Protein AF-A0AAU5I9Z8-F1 (afdb_monomer_lite)

Radius of gyration: 18.43 Å; chains: 1; bounding box: 48×39×38 Å

pLDDT: mean 79.61, std 13.69, range [42.75, 97.69]

Structure (mmCIF, N/CA/C/O backbone):
data_AF-A0AAU5I9Z8-F1
#
_entry.id   AF-A0AAU5I9Z8-F1
#
loop_
_atom_site.group_PDB
_atom_site.id
_atom_site.type_symbol
_atom_site.label_atom_id
_atom_site.label_alt_id
_atom_site.label_comp_id
_atom_site.label_asym_id
_atom_site.label_entity_id
_atom_site.label_seq_id
_atom_site.pdbx_PDB_ins_code
_atom_site.Cartn_x
_atom_site.Cartn_y
_atom_site.Cartn_z
_atom_site.occupancy
_atom_site.B_iso_or_equiv
_atom_site.auth_seq_id
_atom_site.auth_comp_id
_atom_site.auth_asym_id
_atom_site.auth_atom_id
_atom_site.pdbx_PDB_model_num
ATOM 1 N N . MET A 1 1 ? 31.249 -12.684 -23.415 1.00 43.19 1 MET A N 1
ATOM 2 C CA . MET A 1 1 ? 31.014 -13.898 -22.600 1.00 43.19 1 MET A CA 1
ATOM 3 C C . MET A 1 1 ? 31.226 -13.537 -21.134 1.00 43.19 1 MET A C 1
ATOM 5 O O . MET A 1 1 ? 32.349 -13.581 -20.652 1.00 43.19 1 MET A O 1
ATOM 9 N N . ARG A 1 2 ? 30.173 -13.058 -20.465 1.00 42.75 2 ARG A N 1
ATOM 10 C CA . ARG A 1 2 ? 30.208 -12.564 -19.080 1.00 42.75 2 ARG A CA 1
ATOM 11 C C . ARG A 1 2 ? 29.876 -13.746 -18.167 1.00 42.75 2 ARG A C 1
ATOM 13 O O . ARG A 1 2 ? 28.781 -14.289 -18.268 1.00 42.75 2 ARG A O 1
ATOM 20 N N . THR A 1 3 ? 30.848 -14.243 -17.406 1.00 56.19 3 THR A N 1
ATOM 21 C CA . THR A 1 3 ? 30.706 -15.493 -16.642 1.00 56.19 3 THR A CA 1
ATOM 22 C C . THR A 1 3 ? 30.030 -15.255 -15.289 1.00 56.19 3 THR A C 1
ATOM 24 O O . THR A 1 3 ? 30.115 -14.173 -14.711 1.00 56.19 3 THR A O 1
ATOM 27 N N . LEU A 1 4 ? 29.365 -16.301 -14.783 1.00 49.34 4 LEU A N 1
ATOM 28 C CA . LEU A 1 4 ? 28.530 -16.401 -13.567 1.00 49.34 4 LEU A CA 1
ATOM 29 C C . LEU A 1 4 ? 29.115 -15.820 -12.257 1.00 49.34 4 LEU A C 1
ATOM 31 O O . LEU A 1 4 ? 28.421 -15.767 -11.245 1.00 49.34 4 LEU A O 1
ATOM 35 N N . ARG A 1 5 ? 30.371 -15.368 -12.258 1.00 52.31 5 ARG A N 1
ATOM 36 C CA . ARG A 1 5 ? 31.094 -14.821 -11.104 1.00 52.31 5 ARG A CA 1
ATOM 37 C C . ARG A 1 5 ? 30.675 -13.389 -10.739 1.00 52.31 5 ARG A C 1
ATOM 39 O O . ARG A 1 5 ? 30.906 -12.970 -9.611 1.00 52.31 5 ARG A O 1
ATOM 46 N N . GLU A 1 6 ? 30.033 -12.657 -11.651 1.00 54.28 6 GLU A N 1
ATOM 47 C CA . GLU A 1 6 ? 29.544 -11.290 -11.393 1.00 54.28 6 GLU A CA 1
ATOM 48 C C . GLU A 1 6 ? 28.189 -11.241 -10.660 1.00 54.28 6 GLU A C 1
ATOM 50 O O . GLU A 1 6 ? 27.814 -10.205 -10.119 1.00 54.28 6 GLU A O 1
ATOM 55 N N . LEU A 1 7 ? 27.482 -12.371 -10.536 1.00 55.38 7 LEU A N 1
ATOM 56 C CA . LEU A 1 7 ? 26.247 -12.504 -9.746 1.00 55.38 7 LEU A CA 1
ATOM 57 C C . LEU A 1 7 ? 26.531 -12.780 -8.255 1.00 55.38 7 LEU A C 1
ATOM 59 O O . LEU A 1 7 ? 25.785 -13.503 -7.591 1.00 55.38 7 LEU A O 1
ATOM 63 N N . GLY A 1 8 ? 27.596 -12.185 -7.704 1.00 54.75 8 GLY A N 1
ATOM 64 C CA . GLY A 1 8 ? 27.973 -12.281 -6.283 1.00 54.75 8 GLY A CA 1
ATOM 65 C C . GLY A 1 8 ? 26.902 -11.777 -5.303 1.00 54.75 8 GLY A C 1
ATOM 66 O O . GLY A 1 8 ? 26.986 -12.036 -4.107 1.00 54.75 8 GLY A O 1
ATOM 67 N N . THR A 1 9 ? 25.858 -11.119 -5.810 1.00 55.72 9 THR A N 1
ATOM 68 C CA . THR A 1 9 ? 24.656 -10.711 -5.070 1.00 55.72 9 THR A CA 1
ATOM 69 C C . THR A 1 9 ? 23.470 -11.669 -5.250 1.00 55.72 9 THR A C 1
ATOM 71 O O . THR A 1 9 ? 22.599 -11.719 -4.387 1.00 55.72 9 THR A O 1
ATOM 74 N N . GLY A 1 10 ? 23.435 -12.468 -6.322 1.00 59.09 10 GLY A N 1
ATOM 75 C CA . GLY A 1 10 ? 22.330 -13.383 -6.630 1.00 59.09 10 GLY A CA 1
ATOM 76 C C . GLY A 1 10 ? 22.502 -14.778 -6.033 1.00 59.09 10 GLY A C 1
ATOM 77 O O . GLY A 1 10 ? 21.549 -15.343 -5.509 1.00 59.09 10 GLY A O 1
ATOM 78 N N . LEU A 1 11 ? 23.719 -15.331 -6.058 1.00 57.66 11 LEU A N 1
ATOM 79 C CA . LEU A 1 11 ? 23.955 -16.723 -5.651 1.00 57.66 11 LEU A CA 1
ATOM 80 C C . LEU A 1 11 ? 23.964 -16.909 -4.127 1.00 57.66 11 LEU A C 1
ATOM 82 O O . LEU A 1 11 ? 23.540 -17.950 -3.644 1.00 57.66 11 LEU A O 1
ATOM 86 N N . SER A 1 12 ? 24.383 -15.893 -3.368 1.00 54.97 12 SER A N 1
ATOM 87 C CA . SER A 1 12 ? 24.337 -15.902 -1.898 1.00 54.97 12 SER A CA 1
ATOM 88 C C . SER A 1 12 ? 22.911 -15.736 -1.371 1.00 54.97 12 SER A C 1
ATOM 90 O O . SER A 1 12 ? 22.517 -16.485 -0.486 1.00 54.97 12 SER A O 1
ATOM 92 N N . ALA A 1 13 ? 22.116 -14.839 -1.971 1.00 60.06 13 ALA A N 1
ATOM 93 C CA . ALA A 1 13 ? 20.690 -14.703 -1.667 1.00 60.06 13 ALA A CA 1
ATOM 94 C C . ALA A 1 13 ? 19.911 -15.970 -2.056 1.00 60.06 13 ALA A C 1
ATOM 96 O O . ALA A 1 13 ? 19.071 -16.446 -1.300 1.00 60.06 13 ALA A O 1
ATOM 97 N N . PHE A 1 14 ? 20.236 -16.570 -3.207 1.00 59.31 14 PHE A N 1
ATOM 98 C CA . PHE A 1 14 ? 19.660 -17.848 -3.622 1.00 59.31 14 PHE A CA 1
ATOM 99 C C . PHE A 1 14 ? 20.072 -18.987 -2.684 1.00 59.31 14 PHE A C 1
ATOM 101 O O . PHE A 1 14 ? 19.231 -19.786 -2.292 1.00 59.31 14 PHE A O 1
ATOM 108 N N . ARG A 1 15 ? 21.342 -19.040 -2.260 1.00 59.50 15 ARG A N 1
ATOM 109 C CA . ARG A 1 15 ? 21.832 -20.033 -1.294 1.00 59.50 15 ARG A CA 1
ATOM 110 C C . ARG A 1 15 ? 21.168 -19.871 0.071 1.00 59.50 15 ARG A C 1
ATOM 112 O O . ARG A 1 15 ? 20.848 -20.875 0.682 1.00 59.50 15 ARG A O 1
ATOM 119 N N . GLU A 1 16 ? 20.900 -18.647 0.516 1.00 61.44 16 GLU A N 1
ATOM 120 C CA . GLU A 1 16 ? 20.181 -18.364 1.765 1.00 61.44 16 GL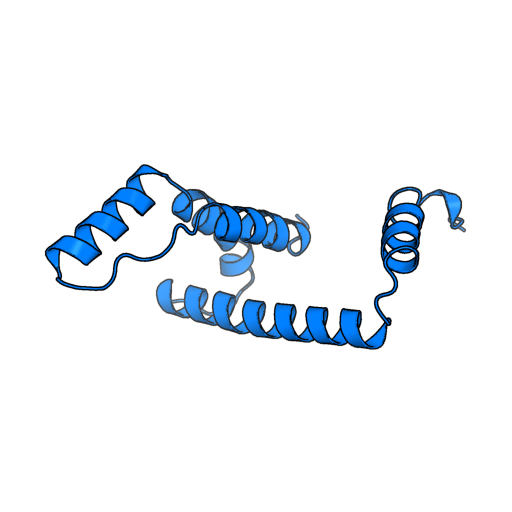U A CA 1
ATOM 121 C C . GLU A 1 16 ? 18.694 -18.772 1.693 1.00 61.44 16 GLU A C 1
ATOM 123 O O . GLU A 1 16 ? 18.139 -19.289 2.663 1.00 61.44 16 GLU A O 1
ATOM 128 N N . VAL A 1 17 ? 18.058 -18.624 0.524 1.00 60.75 17 VAL A N 1
ATOM 129 C CA . VAL A 1 17 ? 16.698 -19.135 0.256 1.00 60.75 17 VAL A CA 1
ATOM 130 C C . VAL A 1 17 ? 16.679 -20.665 0.167 1.00 60.75 17 VAL A C 1
ATOM 132 O O . VAL A 1 17 ? 15.754 -21.290 0.672 1.00 60.75 17 VAL A O 1
ATOM 135 N N . VAL A 1 18 ? 17.703 -21.281 -0.427 1.00 63.12 18 VAL A N 1
ATOM 136 C CA . VAL A 1 18 ? 17.847 -22.746 -0.500 1.00 63.12 18 VAL A CA 1
ATOM 137 C C . VAL A 1 18 ? 18.166 -23.351 0.875 1.00 63.12 18 VAL A C 1
ATOM 139 O O . VAL A 1 18 ? 17.654 -24.419 1.203 1.00 63.12 18 VAL A O 1
ATOM 142 N N . GLU A 1 19 ? 18.950 -22.660 1.706 1.00 62.19 19 GLU A N 1
ATOM 143 C CA . GLU A 1 19 ? 19.207 -23.003 3.115 1.00 62.19 19 GLU A CA 1
ATOM 144 C C . GLU A 1 19 ? 17.915 -22.946 3.950 1.00 62.19 19 GLU A C 1
ATOM 146 O O . GLU A 1 19 ? 17.629 -23.841 4.751 1.00 62.19 19 GLU A O 1
ATOM 151 N N . ARG A 1 20 ? 17.065 -21.937 3.713 1.00 60.72 20 ARG A N 1
ATOM 152 C CA . ARG A 1 20 ? 15.703 -21.855 4.257 1.00 60.72 20 ARG A CA 1
ATOM 153 C C . ARG A 1 20 ? 14.743 -22.743 3.463 1.00 60.72 20 ARG A C 1
ATOM 155 O O . ARG A 1 20 ? 13.926 -22.198 2.744 1.00 60.72 20 ARG A O 1
ATOM 162 N N . LYS A 1 21 ? 14.826 -24.074 3.609 1.00 59.44 21 LYS A N 1
ATOM 163 C CA . LYS A 1 21 ? 13.911 -25.172 3.164 1.00 59.44 21 LYS A CA 1
ATOM 164 C C . LYS A 1 21 ? 12.503 -24.818 2.595 1.00 59.44 21 LYS A C 1
ATOM 166 O O . LYS A 1 21 ? 11.511 -25.416 3.003 1.00 59.44 21 LYS A O 1
ATOM 171 N N . THR A 1 22 ? 12.386 -23.901 1.643 1.00 69.69 22 THR A N 1
ATOM 172 C CA . THR A 1 22 ? 11.119 -23.430 1.076 1.00 69.69 22 THR A CA 1
ATOM 173 C C . THR A 1 22 ? 11.102 -23.915 -0.363 1.00 69.69 22 THR A C 1
ATOM 175 O O . THR A 1 22 ? 11.989 -23.543 -1.139 1.00 69.69 22 THR A O 1
ATOM 178 N N . PRO A 1 23 ? 10.175 -24.804 -0.736 1.00 82.12 23 PRO A N 1
ATOM 179 C CA . PRO A 1 23 ? 10.159 -25.381 -2.066 1.00 82.12 23 PRO A CA 1
ATOM 180 C C . PRO A 1 23 ? 9.966 -24.292 -3.130 1.00 82.12 23 PRO A C 1
ATOM 182 O O . PRO A 1 23 ? 9.133 -23.398 -2.998 1.00 82.12 23 PRO A O 1
ATOM 185 N N . LEU A 1 24 ? 10.715 -24.393 -4.231 1.00 80.62 24 LEU A N 1
ATOM 186 C CA . LEU A 1 24 ? 10.615 -23.483 -5.378 1.00 80.62 24 LEU A CA 1
ATOM 187 C C . LEU A 1 24 ? 9.171 -23.203 -5.858 1.00 80.62 24 LEU A C 1
ATOM 189 O O . LEU A 1 24 ? 8.880 -22.039 -6.136 1.00 80.62 24 LEU A O 1
ATOM 193 N N . PRO A 1 25 ? 8.246 -24.186 -5.949 1.00 82.94 25 PRO A N 1
ATOM 194 C CA . PRO A 1 25 ? 6.856 -23.895 -6.314 1.00 82.94 25 PRO A CA 1
ATOM 195 C C . PRO A 1 25 ? 6.129 -22.992 -5.309 1.00 82.94 25 PRO A C 1
ATOM 197 O O . PRO A 1 25 ? 5.305 -22.183 -5.722 1.00 82.94 25 PRO A O 1
ATOM 200 N N . GLU A 1 26 ? 6.445 -23.075 -4.017 1.00 84.19 26 GLU A N 1
ATOM 201 C CA . GLU A 1 26 ? 5.858 -22.204 -2.991 1.00 84.19 26 GLU A CA 1
ATOM 202 C C . GLU A 1 26 ? 6.364 -20.767 -3.140 1.00 84.19 26 GLU A C 1
ATOM 204 O O . GLU A 1 26 ? 5.584 -19.819 -3.099 1.00 84.19 26 GLU A O 1
ATOM 209 N N . VAL A 1 27 ? 7.654 -20.601 -3.439 1.00 86.44 27 VAL A N 1
ATOM 210 C CA . VAL A 1 27 ? 8.239 -19.291 -3.756 1.00 86.44 27 VAL A CA 1
ATOM 211 C C . VAL A 1 27 ? 7.608 -18.701 -5.023 1.00 86.44 27 VAL A C 1
ATOM 213 O O . VAL A 1 27 ? 7.243 -17.526 -5.050 1.00 86.44 27 VAL A O 1
ATOM 216 N N . ALA A 1 28 ? 7.423 -19.510 -6.069 1.00 84.88 28 ALA A N 1
ATOM 217 C CA . ALA A 1 28 ? 6.766 -19.078 -7.301 1.00 84.88 28 ALA A CA 1
ATOM 218 C C . ALA A 1 28 ? 5.298 -18.678 -7.069 1.00 84.88 28 ALA A C 1
ATOM 220 O O . ALA A 1 28 ? 4.861 -17.648 -7.586 1.00 84.88 28 ALA A O 1
ATOM 221 N N . ALA A 1 29 ? 4.557 -19.442 -6.260 1.00 87.38 29 ALA A N 1
ATOM 222 C CA . ALA A 1 29 ? 3.185 -19.119 -5.878 1.00 87.38 29 ALA A CA 1
ATOM 223 C C . ALA A 1 29 ? 3.115 -17.803 -5.088 1.00 87.38 29 ALA A C 1
ATOM 225 O O . ALA A 1 29 ? 2.357 -16.908 -5.459 1.00 87.38 29 ALA A O 1
ATOM 226 N N . ALA A 1 30 ? 3.980 -17.622 -4.085 1.00 86.94 30 ALA A N 1
ATOM 227 C CA . ALA A 1 30 ? 4.068 -16.380 -3.319 1.00 86.94 30 ALA A CA 1
ATOM 228 C C . ALA A 1 30 ? 4.410 -15.171 -4.211 1.00 86.94 30 ALA A C 1
ATOM 230 O O . ALA A 1 30 ? 3.851 -14.082 -4.053 1.00 86.94 30 ALA A O 1
ATOM 231 N N . HIS A 1 31 ? 5.290 -15.348 -5.202 1.00 82.25 31 HIS A N 1
ATOM 232 C CA . HIS A 1 31 ? 5.580 -14.306 -6.186 1.00 82.25 31 HIS A CA 1
ATOM 233 C C . HIS A 1 31 ? 4.385 -13.995 -7.095 1.00 82.25 31 HIS A C 1
ATOM 235 O O . HIS A 1 31 ? 4.137 -12.820 -7.379 1.00 82.25 31 HIS A O 1
ATOM 241 N N . ALA A 1 32 ? 3.634 -15.006 -7.537 1.00 87.81 32 ALA A N 1
ATOM 242 C CA . ALA A 1 32 ? 2.429 -14.812 -8.340 1.00 87.81 32 ALA A CA 1
ATOM 243 C C . ALA A 1 32 ? 1.336 -14.068 -7.552 1.00 87.81 32 ALA A C 1
ATOM 245 O O . ALA A 1 32 ? 0.729 -13.128 -8.068 1.00 87.81 32 ALA A O 1
ATOM 246 N N . GLU A 1 33 ? 1.141 -14.409 -6.278 1.00 89.38 33 GLU A N 1
ATOM 247 C CA . GLU A 1 33 ? 0.222 -13.698 -5.386 1.00 89.38 33 GLU A CA 1
ATOM 248 C C . GLU A 1 33 ? 0.647 -12.243 -5.167 1.00 89.38 33 GLU A C 1
ATOM 250 O O . GLU A 1 33 ? -0.172 -11.326 -5.287 1.00 89.38 33 GLU A O 1
ATOM 255 N N . ALA A 1 34 ? 1.939 -12.007 -4.925 1.00 84.56 34 ALA A N 1
ATOM 256 C CA . ALA A 1 34 ? 2.482 -10.660 -4.789 1.00 84.56 34 ALA A CA 1
ATOM 257 C C . ALA A 1 34 ? 2.267 -9.827 -6.066 1.00 84.56 34 ALA A C 1
ATOM 259 O O . ALA A 1 34 ? 1.892 -8.655 -5.986 1.00 84.56 34 ALA A O 1
ATOM 260 N N . LEU A 1 35 ? 2.436 -10.427 -7.251 1.00 85.94 35 LEU A N 1
ATOM 261 C CA . LEU A 1 35 ? 2.134 -9.787 -8.535 1.00 85.94 35 LEU A CA 1
ATOM 262 C C . LEU A 1 35 ? 0.643 -9.459 -8.683 1.00 85.94 35 LEU A C 1
ATOM 264 O O . LEU A 1 35 ? 0.301 -8.354 -9.105 1.00 85.94 35 LEU A O 1
ATOM 268 N N . ALA A 1 36 ? -0.247 -10.374 -8.299 1.00 87.94 36 ALA A N 1
ATOM 269 C CA . ALA A 1 36 ? -1.688 -10.141 -8.352 1.00 87.94 36 ALA A CA 1
ATOM 270 C C . ALA A 1 36 ? -2.123 -9.002 -7.412 1.00 87.94 36 ALA A C 1
ATOM 272 O O . ALA A 1 36 ? -2.947 -8.160 -7.781 1.00 87.94 36 ALA A O 1
ATOM 273 N N . VAL A 1 37 ? -1.553 -8.922 -6.203 1.00 86.62 37 VAL A N 1
ATOM 274 C CA . VAL A 1 37 ? -1.762 -7.778 -5.300 1.00 86.62 37 VAL A CA 1
ATOM 275 C C . VAL A 1 37 ? -1.239 -6.493 -5.940 1.00 86.62 37 VAL A C 1
ATOM 277 O O . VAL A 1 37 ? -1.965 -5.499 -5.969 1.00 86.62 37 VAL A O 1
ATOM 280 N N . GLN A 1 38 ? -0.033 -6.516 -6.509 1.00 82.62 38 GLN A N 1
ATOM 281 C CA . GLN A 1 38 ? 0.576 -5.351 -7.148 1.00 82.62 38 GLN A CA 1
ATOM 282 C C . GLN A 1 38 ? -0.290 -4.792 -8.286 1.00 82.62 38 GLN A C 1
ATOM 284 O O . GLN A 1 38 ? -0.514 -3.581 -8.343 1.00 82.62 38 GLN A O 1
ATOM 289 N N . LEU A 1 39 ? -0.819 -5.652 -9.161 1.00 85.12 39 LEU A N 1
ATOM 290 C CA . LEU A 1 39 ? -1.719 -5.251 -10.250 1.00 85.12 39 LEU A CA 1
ATOM 291 C C . LEU A 1 39 ? -3.007 -4.610 -9.718 1.00 85.12 39 LEU A C 1
ATOM 293 O O . LEU A 1 39 ? -3.435 -3.562 -10.197 1.00 85.12 39 LEU A O 1
ATOM 297 N N . ARG A 1 40 ? -3.612 -5.185 -8.670 1.00 88.19 40 ARG A N 1
ATOM 298 C CA . ARG A 1 40 ? -4.818 -4.605 -8.053 1.00 88.19 40 ARG A CA 1
ATOM 299 C C . ARG A 1 40 ? -4.549 -3.236 -7.437 1.00 88.19 40 ARG A C 1
ATOM 301 O O . ARG A 1 40 ? -5.359 -2.324 -7.605 1.00 88.19 40 ARG A O 1
ATOM 308 N N . VAL A 1 41 ? -3.427 -3.086 -6.734 1.00 83.25 41 VAL A N 1
ATOM 309 C CA . VAL A 1 41 ? -3.042 -1.827 -6.082 1.00 83.25 41 VAL A CA 1
ATOM 310 C C . VAL A 1 41 ? -2.752 -0.745 -7.119 1.00 83.25 41 VAL A C 1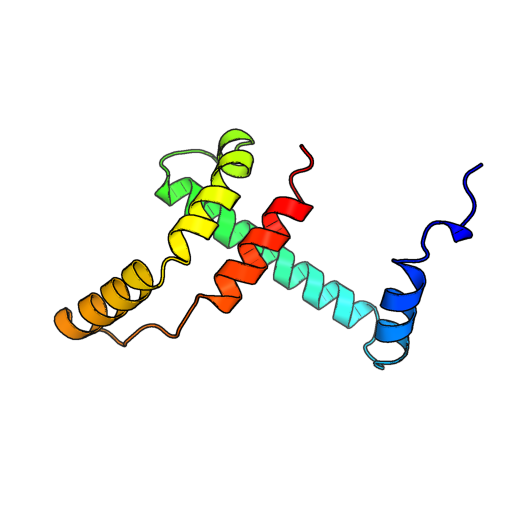
ATOM 312 O O . VAL A 1 41 ? -3.293 0.352 -7.013 1.00 83.25 41 VAL A O 1
ATOM 315 N N . THR A 1 42 ? -1.963 -1.049 -8.149 1.00 81.81 42 THR A N 1
ATOM 316 C CA . THR A 1 42 ? -1.629 -0.094 -9.222 1.00 81.81 42 THR A CA 1
ATOM 317 C C . THR A 1 42 ? -2.868 0.340 -10.002 1.00 81.81 42 THR A C 1
ATOM 319 O O . THR A 1 42 ? -3.104 1.541 -10.133 1.00 81.81 42 THR A O 1
ATOM 322 N N . ALA A 1 43 ? -3.749 -0.594 -10.374 1.00 84.62 43 ALA A N 1
ATOM 323 C CA . ALA A 1 43 ? -5.032 -0.269 -10.995 1.00 84.62 43 ALA A CA 1
ATOM 324 C C . ALA A 1 43 ? -5.934 0.585 -10.083 1.00 84.62 43 ALA A C 1
ATOM 326 O O . ALA A 1 43 ? -6.635 1.483 -10.552 1.00 84.62 43 ALA A O 1
ATOM 327 N N . HIS A 1 44 ? -5.943 0.330 -8.770 1.00 85.38 44 HIS A N 1
ATOM 328 C CA . HIS A 1 44 ? -6.679 1.163 -7.818 1.00 85.38 44 HIS A CA 1
ATOM 329 C C . HIS A 1 44 ? -6.100 2.581 -7.736 1.00 85.38 44 HIS A C 1
ATOM 331 O O . HIS A 1 44 ? -6.849 3.558 -7.774 1.00 85.38 44 HIS A O 1
ATOM 337 N N . CYS A 1 45 ? -4.774 2.711 -7.690 1.00 79.44 45 CYS A N 1
ATOM 338 C CA . CYS A 1 45 ? -4.109 4.005 -7.716 1.00 79.44 45 CYS A CA 1
ATOM 339 C C . CYS A 1 45 ? -4.367 4.766 -9.021 1.00 79.44 45 CYS A C 1
ATOM 341 O O . CYS A 1 45 ? -4.577 5.976 -8.950 1.00 79.44 45 CYS A O 1
ATOM 343 N N . ALA A 1 46 ? -4.393 4.091 -10.174 1.00 82.88 46 ALA A N 1
ATOM 344 C CA . ALA A 1 46 ? -4.733 4.688 -11.468 1.00 82.88 46 ALA A CA 1
ATOM 345 C C . ALA A 1 46 ? -6.108 5.371 -11.406 1.00 82.88 46 ALA A C 1
ATOM 347 O O . ALA A 1 46 ? -6.221 6.579 -11.630 1.00 82.88 46 ALA A O 1
ATOM 348 N N . ARG A 1 47 ? -7.122 4.640 -10.914 1.00 84.00 47 ARG A N 1
ATOM 349 C CA . ARG A 1 47 ? -8.483 5.167 -10.708 1.00 84.00 47 ARG A CA 1
ATOM 350 C C . ARG A 1 47 ? -8.520 6.370 -9.768 1.00 84.00 47 ARG A C 1
ATOM 352 O O . ARG A 1 47 ? -9.131 7.378 -10.099 1.00 84.00 47 ARG A O 1
ATOM 359 N N . LEU A 1 48 ? -7.831 6.300 -8.626 1.00 80.62 48 LEU A N 1
ATOM 360 C CA . LEU A 1 48 ? -7.751 7.421 -7.677 1.00 80.62 48 LEU A CA 1
ATOM 361 C C . LEU A 1 48 ? -7.033 8.657 -8.242 1.00 80.62 48 LEU A C 1
ATOM 363 O O . LEU A 1 48 ? -7.113 9.728 -7.650 1.00 80.62 48 LEU A O 1
ATOM 367 N N . SER A 1 49 ? -6.287 8.509 -9.337 1.00 72.06 49 SER A N 1
ATOM 368 C CA . SER A 1 49 ? -5.504 9.591 -9.951 1.00 72.06 49 SER A CA 1
ATOM 369 C C . SER A 1 49 ? -6.160 10.169 -11.198 1.00 72.06 49 SER A C 1
ATOM 371 O O . SER A 1 49 ? -5.582 11.069 -11.799 1.00 72.06 49 SER A O 1
ATOM 373 N N . GLY A 1 50 ? -7.328 9.648 -11.589 1.00 74.69 50 GLY A N 1
ATOM 374 C CA . GLY A 1 50 ? -8.047 10.070 -12.789 1.00 74.69 50 GLY A CA 1
ATOM 375 C C . GLY A 1 50 ? -7.390 9.641 -14.106 1.00 74.69 50 GLY A C 1
ATOM 376 O O . GLY A 1 50 ? -7.636 10.287 -15.117 1.00 74.69 50 GLY A O 1
ATOM 377 N N . GLY A 1 51 ? -6.550 8.597 -14.110 1.00 71.75 51 GLY A N 1
ATOM 378 C CA . GLY A 1 51 ? -5.780 8.180 -15.291 1.00 71.75 51 GLY A CA 1
ATOM 379 C C . GLY A 1 51 ? -5.743 6.667 -15.522 1.00 71.75 51 GLY A C 1
ATOM 380 O O . GLY A 1 51 ? -6.173 5.883 -14.671 1.00 71.75 51 GLY A O 1
ATOM 381 N N . ALA A 1 52 ? -5.226 6.269 -16.689 1.00 72.06 52 ALA A N 1
ATOM 382 C CA . ALA A 1 52 ? -4.920 4.879 -17.029 1.00 72.06 52 ALA A CA 1
ATOM 383 C C . ALA A 1 52 ? -3.653 4.396 -16.293 1.00 72.06 52 ALA A C 1
ATOM 385 O O . ALA A 1 52 ? -2.874 5.202 -15.786 1.00 72.06 52 ALA A O 1
ATOM 386 N N . ASP A 1 53 ? -3.443 3.077 -16.212 1.00 73.81 53 ASP A N 1
ATOM 387 C CA . ASP A 1 53 ? -2.178 2.495 -15.729 1.00 73.81 53 ASP A CA 1
ATOM 388 C C . ASP A 1 53 ? -1.083 2.623 -16.802 1.00 73.81 53 ASP A C 1
ATOM 390 O O . ASP A 1 53 ? -0.681 1.650 -17.441 1.00 73.81 53 ASP A O 1
ATOM 394 N N . ASP A 1 54 ? -0.677 3.866 -17.053 1.00 78.94 54 ASP A N 1
ATOM 395 C CA . ASP A 1 54 ? 0.317 4.251 -18.049 1.00 78.94 54 ASP A CA 1
ATOM 396 C C . ASP A 1 54 ? 1.711 4.463 -17.432 1.00 78.94 54 ASP A C 1
ATOM 398 O O . ASP A 1 54 ? 1.913 4.451 -16.213 1.00 78.94 54 ASP A O 1
ATOM 402 N N . ASP A 1 55 ? 2.712 4.660 -18.288 1.00 80.50 55 ASP A N 1
ATOM 403 C CA . ASP A 1 55 ? 4.088 4.881 -17.839 1.00 80.50 55 ASP A CA 1
ATOM 404 C C . ASP A 1 55 ? 4.242 6.172 -17.018 1.00 80.50 55 ASP A C 1
ATOM 406 O O . ASP A 1 55 ? 5.061 6.228 -16.098 1.00 80.50 55 ASP A O 1
ATOM 410 N N . GLY A 1 56 ? 3.400 7.183 -17.258 1.00 80.00 56 GLY A N 1
ATOM 411 C CA . GLY A 1 56 ? 3.363 8.409 -16.460 1.00 80.00 56 GLY A CA 1
ATOM 412 C C . GLY A 1 56 ? 2.907 8.152 -15.021 1.00 80.00 56 GLY A C 1
ATOM 413 O O . GLY A 1 56 ? 3.488 8.685 -14.068 1.00 80.00 56 GLY A O 1
ATOM 414 N N . LEU A 1 57 ? 1.910 7.286 -14.827 1.00 81.38 57 LEU A N 1
ATOM 415 C CA . LEU A 1 57 ? 1.507 6.802 -13.514 1.00 81.38 57 LEU A CA 1
ATOM 416 C C . LEU A 1 57 ? 2.647 6.011 -12.864 1.00 81.38 57 LEU A C 1
ATOM 418 O O . LEU A 1 57 ? 2.970 6.275 -11.704 1.00 81.38 57 LEU A O 1
ATOM 422 N N . ARG A 1 58 ? 3.291 5.093 -13.596 1.00 80.75 58 ARG A N 1
ATOM 423 C CA . ARG A 1 58 ? 4.410 4.279 -13.079 1.00 80.75 58 ARG A CA 1
ATOM 424 C C . ARG A 1 58 ? 5.586 5.130 -12.607 1.00 80.75 58 ARG A C 1
ATOM 426 O O . ARG A 1 58 ? 6.160 4.822 -11.564 1.00 80.75 58 ARG A O 1
ATOM 433 N N . GLN A 1 59 ? 5.896 6.222 -13.304 1.00 82.75 59 GLN A N 1
ATOM 434 C CA . GLN A 1 59 ? 6.938 7.170 -12.895 1.00 82.75 59 GLN A CA 1
ATOM 435 C C . GLN A 1 59 ? 6.540 8.002 -11.665 1.00 82.75 59 GLN A C 1
ATOM 437 O O . GLN A 1 59 ? 7.370 8.269 -10.796 1.00 82.75 59 GLN A O 1
ATOM 442 N N . ARG A 1 60 ? 5.265 8.395 -11.539 1.00 84.75 60 ARG A N 1
ATOM 443 C CA . ARG A 1 60 ? 4.781 9.237 -10.424 1.00 84.75 60 ARG A CA 1
ATOM 444 C C . ARG A 1 60 ? 4.437 8.447 -9.159 1.00 84.75 60 ARG A C 1
ATOM 446 O O . ARG A 1 60 ? 4.416 9.012 -8.063 1.00 84.75 60 ARG A O 1
ATOM 453 N N . LEU A 1 61 ? 4.140 7.155 -9.284 1.00 84.88 61 LEU A N 1
ATOM 454 C CA . LEU A 1 61 ? 3.702 6.291 -8.185 1.00 84.88 61 LEU A CA 1
ATOM 455 C C . LEU A 1 61 ? 4.697 6.206 -7.015 1.00 84.88 61 LEU A C 1
ATOM 457 O O . LEU A 1 61 ? 4.240 6.363 -5.881 1.00 84.88 61 LEU A O 1
ATOM 461 N N . PRO A 1 62 ? 6.018 6.020 -7.222 1.00 86.88 62 PRO A N 1
ATOM 462 C CA . PRO A 1 62 ? 6.983 5.988 -6.124 1.00 86.88 62 PRO A CA 1
ATOM 463 C C . PRO A 1 62 ? 6.932 7.241 -5.246 1.00 86.88 62 PRO A C 1
ATOM 465 O O . PRO A 1 62 ? 6.823 7.127 -4.027 1.00 86.88 62 PRO A O 1
ATOM 468 N N . ALA A 1 63 ? 6.909 8.429 -5.859 1.00 86.06 63 ALA A N 1
ATOM 469 C CA . ALA A 1 63 ? 6.831 9.696 -5.134 1.00 86.06 63 ALA A CA 1
ATOM 470 C C . ALA A 1 63 ? 5.531 9.809 -4.318 1.00 86.06 63 ALA A C 1
ATOM 472 O O . ALA A 1 63 ? 5.543 10.256 -3.173 1.00 86.06 63 ALA A O 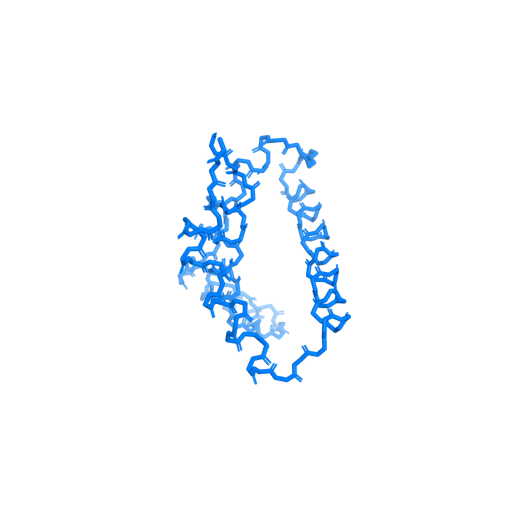1
ATOM 473 N N . ARG A 1 64 ? 4.406 9.332 -4.866 1.00 84.44 64 ARG A N 1
ATOM 474 C CA . ARG A 1 64 ? 3.121 9.310 -4.147 1.00 84.44 64 ARG A CA 1
ATOM 475 C C . ARG A 1 64 ? 3.119 8.342 -2.971 1.00 84.44 64 ARG A C 1
ATOM 477 O O . ARG A 1 64 ? 2.526 8.653 -1.939 1.00 84.44 64 ARG A O 1
ATOM 484 N N . VAL A 1 65 ? 3.760 7.182 -3.116 1.00 87.50 65 VAL A N 1
ATOM 485 C CA . VAL A 1 65 ? 3.936 6.226 -2.016 1.00 87.50 65 VAL A CA 1
ATOM 486 C C . VAL A 1 65 ? 4.819 6.831 -0.929 1.00 87.50 65 VAL A C 1
ATOM 488 O O . VAL A 1 65 ? 4.480 6.703 0.242 1.00 87.50 65 VAL A O 1
ATOM 491 N N . ASP A 1 66 ? 5.881 7.553 -1.285 1.00 87.06 66 ASP A N 1
ATOM 492 C CA . ASP A 1 66 ? 6.726 8.242 -0.306 1.00 87.06 66 ASP A CA 1
ATOM 493 C C . ASP A 1 66 ? 5.953 9.344 0.444 1.00 87.06 66 ASP A C 1
ATOM 495 O O . ASP A 1 66 ? 5.991 9.375 1.672 1.00 87.06 66 ASP A O 1
ATOM 499 N N . SER A 1 67 ? 5.139 10.161 -0.238 1.00 86.19 67 SER A N 1
ATOM 500 C CA . SER A 1 67 ? 4.238 11.111 0.442 1.00 86.19 67 SER A CA 1
ATOM 501 C C . SER A 1 67 ? 3.198 10.418 1.331 1.00 86.19 67 SER A C 1
ATOM 503 O O . SER A 1 67 ? 2.766 10.964 2.346 1.00 86.19 67 SER A O 1
ATOM 505 N N . ALA A 1 68 ? 2.769 9.203 0.974 1.00 86.12 68 ALA A N 1
ATOM 506 C CA . ALA A 1 68 ? 1.800 8.454 1.763 1.00 86.12 68 ALA A CA 1
ATOM 507 C C . ALA A 1 68 ? 2.365 7.957 3.105 1.00 86.12 68 ALA A C 1
ATOM 509 O O . ALA A 1 68 ? 1.563 7.745 4.018 1.00 86.12 68 ALA A O 1
ATOM 510 N N . LYS A 1 69 ? 3.696 7.814 3.219 1.00 86.56 69 LYS A N 1
ATOM 511 C CA . LYS A 1 69 ? 4.415 7.400 4.438 1.00 86.56 69 LYS A CA 1
ATOM 512 C C . LYS A 1 69 ? 4.538 8.499 5.494 1.00 86.56 69 L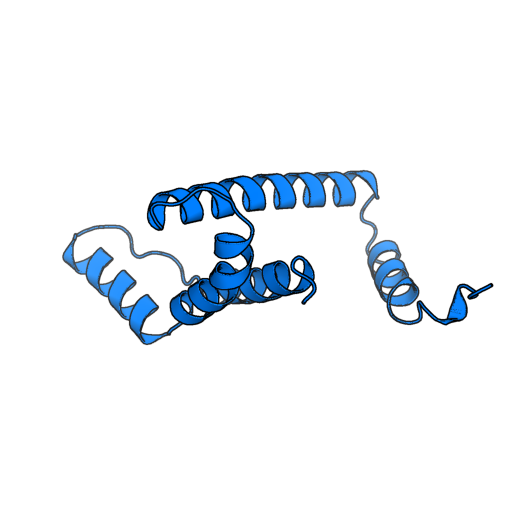YS A C 1
ATOM 514 O O . LYS A 1 69 ? 5.028 8.205 6.580 1.00 86.56 69 LYS A O 1
ATOM 519 N N . ASP A 1 70 ? 4.149 9.741 5.195 1.00 90.44 70 ASP A N 1
ATOM 520 C CA . ASP A 1 70 ? 4.283 10.856 6.139 1.00 90.44 70 ASP A CA 1
ATOM 521 C C . ASP A 1 70 ? 3.621 10.508 7.496 1.00 90.44 70 ASP A C 1
ATOM 523 O O . ASP A 1 70 ? 2.406 10.264 7.540 1.00 90.44 70 ASP A O 1
ATOM 527 N N . PRO A 1 71 ? 4.376 10.510 8.617 1.00 90.62 71 PRO A N 1
ATOM 528 C CA . PRO A 1 71 ? 3.838 10.215 9.945 1.00 90.62 71 PRO A CA 1
ATOM 529 C C . PRO A 1 71 ? 2.653 11.106 10.339 1.00 90.62 71 PRO A C 1
ATOM 531 O O . PRO A 1 71 ? 1.739 10.662 11.037 1.00 90.62 71 PRO A O 1
ATOM 534 N N . ARG A 1 72 ? 2.630 12.363 9.873 1.00 92.25 72 ARG A N 1
ATOM 535 C CA . ARG A 1 72 ? 1.529 13.305 10.128 1.00 92.25 72 ARG A CA 1
ATOM 536 C C . ARG A 1 72 ? 0.257 12.857 9.427 1.00 92.25 72 ARG A C 1
ATOM 538 O O . ARG A 1 72 ? -0.825 12.917 10.008 1.00 92.25 72 ARG A O 1
ATOM 545 N N . ARG A 1 73 ? 0.388 12.370 8.195 1.00 92.31 73 ARG A N 1
ATOM 546 C CA . ARG A 1 73 ? -0.725 11.865 7.390 1.00 92.31 73 ARG A CA 1
ATOM 547 C C . ARG A 1 73 ? -1.303 10.573 7.960 1.00 92.31 73 ARG A C 1
ATOM 549 O O . ARG A 1 73 ? -2.522 10.409 7.946 1.00 92.31 73 ARG A O 1
ATOM 556 N N . GLU A 1 74 ? -0.460 9.677 8.470 1.00 91.81 74 GLU A N 1
ATOM 557 C CA . GLU A 1 74 ? -0.925 8.460 9.149 1.00 91.81 74 GLU A CA 1
ATOM 558 C C . GLU A 1 74 ? -1.706 8.808 10.420 1.00 91.81 74 GLU A C 1
ATOM 560 O O . GLU A 1 74 ? -2.850 8.384 10.592 1.00 91.81 74 GLU A O 1
ATOM 565 N N . ARG A 1 75 ? -1.146 9.684 11.263 1.00 93.12 75 ARG A N 1
ATOM 566 C CA . ARG A 1 75 ? -1.834 10.160 12.469 1.00 93.12 75 ARG A CA 1
ATOM 567 C C . ARG A 1 75 ? -3.160 10.845 12.136 1.00 93.12 75 ARG A C 1
ATOM 569 O O . ARG A 1 75 ? -4.161 10.595 12.800 1.00 93.12 75 ARG A O 1
ATOM 576 N N . TYR A 1 76 ? -3.192 11.665 11.087 1.00 94.00 76 TYR A N 1
ATOM 577 C CA . TYR A 1 76 ? -4.419 12.302 10.609 1.00 94.00 76 TYR A CA 1
ATOM 578 C C . TYR A 1 76 ? -5.490 11.279 10.204 1.00 94.00 76 TYR A C 1
ATOM 580 O O . TYR A 1 76 ? -6.651 11.429 10.571 1.00 94.00 76 TYR A O 1
ATOM 588 N N . ARG A 1 77 ? -5.115 10.201 9.506 1.00 92.56 77 ARG A N 1
ATOM 589 C CA . ARG A 1 77 ? -6.053 9.130 9.130 1.00 92.56 77 ARG A CA 1
ATOM 590 C C . ARG A 1 77 ? -6.595 8.366 10.328 1.00 92.56 77 ARG A C 1
ATOM 592 O O . ARG A 1 77 ? -7.783 8.056 10.348 1.00 92.56 77 ARG A O 1
ATOM 599 N N . GLN A 1 78 ? -5.752 8.080 11.315 1.00 94.56 78 GLN A N 1
ATOM 600 C CA . GLN A 1 78 ? -6.190 7.442 12.556 1.00 94.56 78 GLN A CA 1
ATOM 601 C C . GLN A 1 78 ? -7.184 8.334 13.306 1.00 94.56 78 GLN A C 1
ATOM 603 O O . GLN A 1 78 ? -8.244 7.863 13.707 1.00 94.56 78 GLN A O 1
ATOM 608 N N . LEU A 1 79 ? -6.894 9.635 13.414 1.00 96.31 79 LEU A N 1
ATOM 609 C CA . LEU A 1 79 ? -7.807 10.606 14.022 1.00 96.31 79 LEU A CA 1
ATOM 610 C C . LEU A 1 79 ? -9.128 10.711 13.257 1.00 96.31 79 LEU A C 1
ATOM 612 O O . LEU A 1 79 ? -10.188 10.675 13.871 1.00 96.31 79 LEU A O 1
ATOM 616 N N . LEU A 1 80 ? -9.087 10.778 11.924 1.00 96.56 80 LEU A N 1
ATOM 617 C CA . LEU A 1 80 ? -10.295 10.760 11.103 1.00 96.56 80 LEU A CA 1
ATOM 618 C C . LEU A 1 80 ? -11.117 9.485 11.307 1.00 96.56 80 LEU A C 1
ATOM 620 O O . LEU A 1 80 ? -12.341 9.562 11.288 1.00 96.56 80 LEU A O 1
ATOM 624 N N . ALA A 1 81 ? -10.486 8.321 11.482 1.00 96.81 81 ALA A N 1
ATOM 625 C CA . ALA A 1 81 ? -11.213 7.088 11.765 1.00 96.81 81 ALA A CA 1
ATOM 626 C C . ALA A 1 81 ? -11.947 7.184 13.110 1.00 96.81 81 ALA A C 1
ATOM 628 O O . ALA A 1 81 ? -13.150 6.945 13.146 1.00 96.81 81 ALA A O 1
ATOM 629 N N . VAL A 1 82 ? -11.260 7.643 14.164 1.00 97.31 82 VAL A N 1
ATOM 630 C CA . VAL A 1 82 ? -11.855 7.860 15.496 1.00 97.31 82 VAL A CA 1
ATOM 631 C C . VAL A 1 82 ? -13.024 8.843 15.430 1.00 97.31 82 VAL A C 1
ATOM 633 O O . VAL A 1 82 ? -14.115 8.521 15.893 1.00 97.31 82 VAL A O 1
ATOM 636 N N . ILE A 1 83 ? -12.824 10.011 14.811 1.00 97.69 83 ILE A N 1
ATOM 637 C CA . ILE A 1 83 ? -13.857 11.052 14.676 1.00 97.69 83 ILE A CA 1
ATOM 638 C C . ILE A 1 83 ? -15.082 10.517 13.929 1.00 97.69 83 ILE A C 1
ATOM 640 O O . ILE A 1 83 ? -16.211 10.822 14.295 1.00 97.69 83 ILE A O 1
ATOM 644 N N . ASN A 1 84 ? -14.871 9.692 12.902 1.00 97.56 84 ASN A N 1
ATOM 645 C CA . ASN A 1 84 ? -15.956 9.116 12.112 1.00 97.56 84 ASN A CA 1
ATOM 646 C C . ASN A 1 84 ? -16.520 7.807 12.696 1.00 97.56 84 ASN A C 1
ATOM 648 O O . ASN A 1 84 ? -17.285 7.131 12.009 1.00 97.56 84 ASN A O 1
ATOM 652 N N . GLY A 1 85 ? -16.120 7.404 13.908 1.00 96.81 85 GLY A N 1
ATOM 653 C CA . GLY A 1 85 ? -16.569 6.157 14.538 1.00 96.81 85 GLY A CA 1
ATOM 654 C C . GLY A 1 85 ? -16.175 4.887 13.773 1.00 96.81 85 GLY A C 1
ATOM 655 O O . GLY A 1 85 ? -16.837 3.858 13.890 1.00 96.81 85 GLY A O 1
ATOM 656 N N . ARG A 1 86 ? -15.126 4.947 12.945 1.00 96.56 86 ARG A N 1
ATOM 657 C CA . ARG A 1 86 ? -14.617 3.820 12.151 1.00 96.56 86 ARG A CA 1
ATOM 658 C C . ARG A 1 86 ? -13.442 3.142 12.867 1.00 96.56 86 ARG A C 1
ATOM 660 O O . ARG A 1 86 ? -12.712 3.815 13.596 1.00 96.56 86 ARG A O 1
ATOM 667 N N . PRO A 1 87 ? -13.198 1.839 12.623 1.00 96.06 87 PRO A N 1
ATOM 668 C CA . PRO A 1 87 ? -12.019 1.159 13.147 1.00 96.06 87 PRO A CA 1
ATOM 669 C C . PRO A 1 87 ? -10.731 1.895 12.774 1.00 96.06 87 PRO A C 1
ATOM 671 O O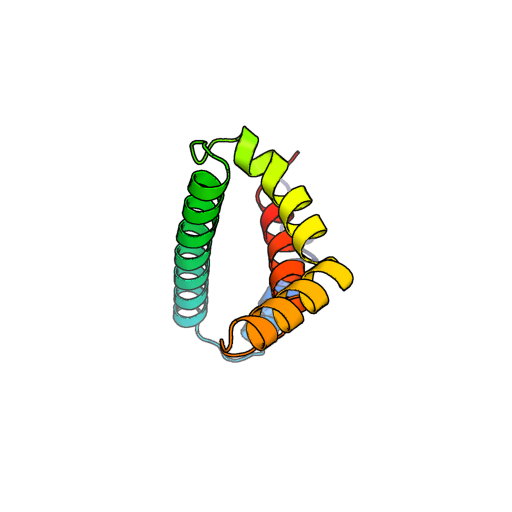 . PRO A 1 87 ? -10.549 2.295 11.620 1.00 96.06 87 PRO A O 1
ATOM 674 N N . VAL A 1 88 ? -9.837 2.061 13.751 1.00 94.25 88 VAL A N 1
ATOM 675 C CA . VAL A 1 88 ? -8.541 2.706 13.525 1.00 94.25 88 VAL A CA 1
ATOM 676 C C . VAL A 1 88 ? -7.707 1.813 12.601 1.00 94.25 88 VAL A C 1
ATOM 678 O O . VAL A 1 88 ? -7.485 0.646 12.929 1.00 94.25 88 VAL A O 1
ATOM 681 N N . PRO A 1 89 ? -7.248 2.322 11.444 1.00 87.94 89 PRO A N 1
ATOM 682 C CA . PRO A 1 89 ? -6.436 1.535 10.529 1.00 87.94 89 PRO A CA 1
ATOM 683 C C . PRO A 1 89 ? -5.090 1.174 11.167 1.00 87.94 89 PRO A C 1
ATOM 685 O O . PRO A 1 89 ? -4.471 1.991 11.856 1.00 87.94 89 PRO A O 1
ATOM 688 N N . ALA A 1 90 ? -4.630 -0.051 10.906 1.00 89.25 90 ALA A N 1
ATOM 689 C CA . ALA A 1 90 ? -3.315 -0.505 11.337 1.00 89.25 90 ALA A CA 1
ATOM 690 C C . ALA A 1 90 ? -2.202 0.363 10.710 1.00 89.25 90 ALA A C 1
ATOM 692 O O . ALA A 1 90 ? -2.362 0.825 9.575 1.00 89.25 90 ALA A O 1
ATOM 693 N N . PRO A 1 91 ? -1.068 0.563 11.408 1.00 88.69 91 PRO A N 1
ATOM 694 C CA . PRO A 1 91 ? 0.066 1.296 10.860 1.00 88.69 91 PRO A CA 1
ATOM 695 C C . PRO A 1 91 ? 0.536 0.703 9.529 1.00 88.69 91 PRO A C 1
ATOM 697 O O . PRO A 1 91 ? 0.764 -0.500 9.413 1.00 88.69 91 PRO A O 1
ATOM 700 N N . SER A 1 92 ? 0.713 1.559 8.526 1.00 85.69 92 SER A N 1
ATOM 701 C CA . SER A 1 92 ? 1.027 1.151 7.152 1.00 85.69 92 SER A CA 1
ATOM 702 C C . SER A 1 92 ? 2.429 1.553 6.685 1.00 85.69 92 SER A C 1
ATOM 704 O O . SER A 1 92 ? 2.838 1.180 5.585 1.00 85.69 92 SER A O 1
ATOM 706 N N . ALA A 1 93 ? 3.195 2.271 7.516 1.00 87.25 93 ALA A N 1
ATOM 707 C CA . ALA A 1 93 ? 4.494 2.844 7.154 1.00 87.25 93 ALA A CA 1
ATOM 708 C C . ALA A 1 93 ? 5.482 1.808 6.586 1.00 87.25 93 ALA A C 1
ATOM 710 O O . ALA A 1 93 ? 6.051 2.034 5.522 1.00 87.25 93 ALA A O 1
ATOM 711 N N . SER A 1 94 ? 5.633 0.646 7.231 1.00 86.12 94 SER A N 1
ATOM 712 C CA . SER A 1 94 ? 6.537 -0.417 6.763 1.00 86.12 94 SER A CA 1
ATOM 713 C C . SER A 1 94 ? 6.079 -1.045 5.441 1.00 86.12 94 SER A C 1
ATOM 715 O O . SER A 1 94 ? 6.902 -1.317 4.567 1.00 86.12 94 SER A O 1
ATOM 717 N N . ALA A 1 95 ? 4.767 -1.230 5.263 1.00 86.12 95 ALA A N 1
ATOM 718 C CA . ALA A 1 95 ? 4.196 -1.766 4.027 1.00 86.12 95 ALA A CA 1
ATOM 719 C C . ALA A 1 95 ? 4.367 -0.782 2.859 1.00 86.12 95 ALA A C 1
ATOM 721 O O . ALA A 1 95 ? 4.772 -1.171 1.761 1.00 86.12 95 ALA A O 1
ATOM 722 N N . LEU A 1 96 ? 4.125 0.508 3.102 1.00 87.25 96 LEU A N 1
ATOM 723 C CA . LEU A 1 96 ? 4.380 1.569 2.132 1.00 87.25 96 LEU A CA 1
ATOM 724 C C . LEU A 1 96 ? 5.876 1.690 1.832 1.00 87.25 96 LEU A C 1
ATOM 726 O O . LEU A 1 96 ? 6.249 1.935 0.684 1.00 87.25 96 LEU A O 1
ATOM 730 N N . ASP A 1 97 ? 6.742 1.495 2.830 1.00 89.38 97 ASP A N 1
ATOM 731 C CA . ASP A 1 97 ? 8.187 1.548 2.636 1.00 89.38 97 ASP A CA 1
ATOM 732 C C . ASP A 1 97 ? 8.702 0.480 1.683 1.00 89.38 97 ASP A C 1
ATOM 734 O O . ASP A 1 97 ? 9.339 0.785 0.668 1.00 89.38 97 ASP A O 1
ATOM 738 N N . TRP A 1 98 ? 8.326 -0.764 1.957 1.00 87.44 98 TRP A N 1
ATOM 739 C CA . TRP A 1 98 ? 8.571 -1.870 1.050 1.00 87.44 98 TRP A CA 1
ATOM 740 C C . TRP A 1 98 ? 7.989 -1.607 -0.348 1.00 87.44 98 TRP A C 1
ATOM 742 O O . TRP A 1 98 ? 8.701 -1.767 -1.340 1.00 87.44 98 TRP A O 1
ATOM 752 N N . SER A 1 99 ? 6.753 -1.105 -0.438 1.00 84.19 99 SER A N 1
ATOM 753 C CA . SER A 1 99 ? 6.083 -0.838 -1.721 1.00 84.19 99 SER A CA 1
ATOM 754 C C . SER A 1 99 ? 6.825 0.202 -2.566 1.00 84.19 99 SER A C 1
ATOM 756 O O . SER A 1 99 ? 7.007 0.013 -3.767 1.00 84.19 99 SER A O 1
ATOM 758 N N . GLY A 1 100 ? 7.307 1.286 -1.947 1.00 87.94 100 GLY A N 1
ATOM 759 C CA . GLY A 1 100 ? 8.084 2.315 -2.643 1.00 87.94 100 GLY A CA 1
ATOM 760 C C . GLY A 1 100 ? 9.403 1.770 -3.197 1.00 87.94 100 GLY A C 1
ATOM 761 O O . GLY A 1 100 ? 9.780 2.088 -4.325 1.00 87.94 100 GLY A O 1
ATOM 762 N N . ARG A 1 101 ? 10.079 0.893 -2.440 1.00 87.50 101 ARG A N 1
ATOM 763 C CA . ARG A 1 101 ? 11.289 0.201 -2.913 1.00 87.50 101 ARG A CA 1
ATOM 764 C C . ARG A 1 101 ? 10.988 -0.764 -4.060 1.00 87.50 101 ARG A C 1
ATOM 766 O O . ARG A 1 101 ? 11.686 -0.729 -5.068 1.00 87.50 101 ARG A O 1
ATOM 773 N N . ALA A 1 102 ? 9.937 -1.573 -3.938 1.00 84.25 102 ALA A N 1
ATOM 774 C CA . ALA A 1 102 ? 9.541 -2.536 -4.963 1.00 84.25 102 ALA A CA 1
ATOM 775 C C . ALA A 1 102 ? 9.156 -1.861 -6.292 1.00 84.25 102 ALA A C 1
ATOM 777 O O . ALA A 1 102 ? 9.520 -2.354 -7.358 1.00 84.25 102 ALA A O 1
ATOM 778 N N . LEU A 1 103 ? 8.463 -0.718 -6.235 1.00 83.94 103 LEU A N 1
ATOM 779 C CA . LEU A 1 103 ? 8.117 0.072 -7.420 1.00 83.94 103 LEU A CA 1
ATOM 780 C C . LEU A 1 103 ? 9.365 0.618 -8.123 1.00 83.94 103 LEU A C 1
ATOM 782 O O . LEU A 1 103 ? 9.495 0.465 -9.333 1.00 83.94 103 LEU A O 1
ATOM 786 N N . ARG A 1 104 ? 10.317 1.187 -7.373 1.00 85.19 104 ARG A N 1
ATOM 787 C CA . ARG A 1 104 ? 11.582 1.691 -7.939 1.00 85.19 104 ARG A CA 1
ATOM 788 C C . ARG A 1 104 ? 12.425 0.596 -8.587 1.00 85.19 104 ARG A C 1
ATOM 790 O O . ARG A 1 104 ? 13.039 0.840 -9.614 1.00 85.19 104 ARG A O 1
ATOM 797 N N . ALA A 1 105 ? 12.426 -0.612 -8.029 1.00 84.31 105 ALA A N 1
ATOM 798 C CA . ALA A 1 105 ? 13.143 -1.742 -8.619 1.00 84.31 105 ALA A CA 1
ATOM 799 C C . ALA A 1 105 ? 12.549 -2.217 -9.963 1.00 84.31 105 ALA A C 1
ATOM 801 O O . ALA A 1 105 ? 13.223 -2.925 -10.705 1.00 84.31 105 ALA A O 1
ATOM 802 N N . ARG A 1 106 ? 11.292 -1.860 -10.271 1.00 73.88 106 ARG A N 1
ATOM 803 C CA . ARG A 1 106 ? 10.566 -2.290 -11.481 1.00 73.88 106 ARG A CA 1
ATOM 804 C C . ARG A 1 106 ? 10.494 -1.242 -12.583 1.00 73.88 106 ARG A C 1
ATOM 806 O O . ARG A 1 106 ? 10.226 -1.612 -13.720 1.00 73.88 106 ARG A O 1
ATOM 813 N N . THR A 1 107 ? 10.716 0.024 -12.253 1.00 67.38 107 THR A N 1
ATOM 814 C CA . THR A 1 107 ? 10.769 1.122 -13.218 1.00 67.38 107 THR A CA 1
ATOM 815 C C . THR A 1 107 ? 12.236 1.530 -13.376 1.00 67.38 107 THR A C 1
ATOM 817 O O . THR A 1 107 ? 12.674 2.435 -12.662 1.00 67.38 107 THR A O 1
ATOM 820 N N . PRO A 1 108 ? 13.039 0.836 -14.212 1.00 52.66 108 PRO A N 1
ATOM 821 C CA . PRO A 1 108 ? 14.373 1.327 -14.529 1.00 52.66 108 PRO A CA 1
ATOM 822 C C . PRO A 1 108 ? 14.244 2.712 -15.177 1.00 52.66 108 PRO A C 1
ATOM 824 O O . PRO A 1 108 ? 13.296 2.955 -15.926 1.00 52.66 108 PRO A O 1
ATOM 827 N 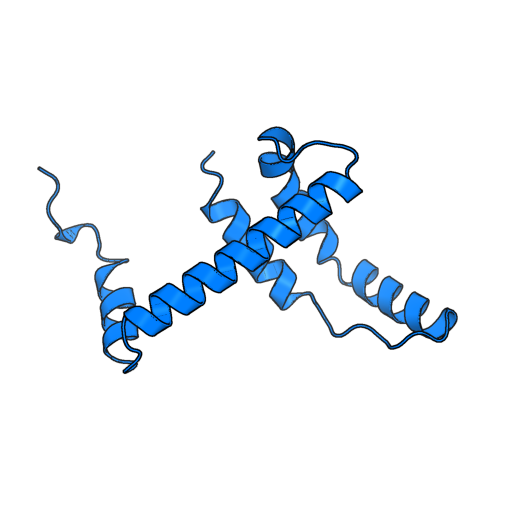N . ALA A 1 109 ? 15.149 3.612 -14.789 1.00 54.22 109 ALA A N 1
ATOM 828 C CA . ALA A 1 109 ? 15.215 4.989 -15.273 1.00 54.22 109 ALA A CA 1
ATOM 829 C C . ALA A 1 109 ? 15.405 5.068 -16.793 1.00 54.22 109 ALA A C 1
ATOM 831 O O . ALA A 1 109 ? 16.075 4.163 -17.346 1.00 54.22 109 ALA A O 1
#

Foldseek 3Di:
DDDPPVVPVPVVVVVVVVVVPDDPVNVVVVVVVVVVVVVVVLCVVQVVVVHDSDVVSLVCVLVVLVVCLPPVNLVVQQVVCVVVVHDRDDDCNVVSVVVSVVSCVVDDD

Secondary structure (DSSP, 8-state):
---GGG-TTHHHHHHHHHHTT--HHHHHHHHHHHHHHHHHHHHHHHHHTTS-S-HHHHHHHHHHHHHHT-HHHHHHHHHHHHHTTPPPPPP-HHHHHHHHHHHHHHS--

Sequence (109 aa):
MRTLRELGTGLSAFREVVERKTPLPEVAAAHAEALAVQLRVTAHCARLSGGADDDGLRQRLPARVDSAKDPRRERYRQLLAVINGRPVPAPSASALDWSGRALRARTPA